Protein AF-A0A953TI48-F1 (afdb_monomer)

pLDDT: mean 81.5, std 10.45, range [52.06, 92.06]

Secondary structure (DSSP, 8-state):
--------HHHHHHHHHTT--HHHHHHHHHHHHHHT----------HHHHHHHHHHHHTTGGGPPPPPTT--HHHHTS---

Solvent-accessible surface area (backbone atoms only — not 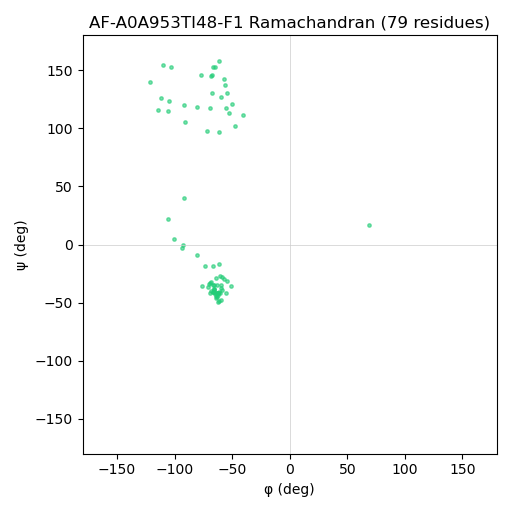comparable to full-atom values): 5270 Å² total; per-residue (Å²): 139,85,87,89,76,92,76,59,68,67,58,49,51,52,14,53,76,70,75,38,54,55,66,60,43,51,49,52,52,50,50,49,52,62,70,57,47,66,73,65,75,70,64,81,66,50,74,66,56,47,48,54,52,52,50,60,68,50,68,55,56,89,70,60,74,80,83,57,88,86,70,44,76,69,62,76,74,48,90,78,134

Foldseek 3Di:
DDDDDDDDVVLVVVCVVVVHDSVVSVVVVVVVVVVPPPPVPVPPQDPVSVVVVVVVVCVCVVVDDPDDPPDDPVVVPDDDD

Mean predicted aligned error: 15.56 Å

Radius of gyration: 26.48 Å; Cα contacts (8 Å, |Δi|>4): 12; chains: 1; bounding box: 50×27×58 Å

Nearest PDB structures (foldseek):
  6gts-assembly1_C-2  TM=4.308E-01  e=1.514E+00  Escherichia coli

Structure (mmCIF, N/CA/C/O backbone):
data_AF-A0A953TI48-F1
#
_entry.id   AF-A0A953TI48-F1
#
loop_
_atom_site.group_PDB
_atom_site.id
_atom_site.type_symbol
_atom_site.label_atom_id
_atom_site.label_alt_id
_atom_site.label_comp_id
_atom_site.label_asym_id
_atom_site.label_entity_id
_atom_site.label_seq_id
_atom_site.pdbx_PDB_ins_code
_atom_site.Cartn_x
_atom_site.Cartn_y
_atom_site.Cartn_z
_atom_site.occupancy
_atom_site.B_iso_or_equiv
_atom_site.auth_seq_id
_atom_site.auth_comp_id
_atom_site.auth_asym_id
_atom_site.auth_atom_id
_atom_site.pdbx_PDB_model_num
ATOM 1 N N . MET A 1 1 ? -19.877 -13.679 3.556 1.00 57.62 1 MET A N 1
ATOM 2 C CA . MET A 1 1 ? -19.012 -13.995 4.713 1.00 57.62 1 MET A CA 1
ATOM 3 C C . MET A 1 1 ? -19.506 -13.160 5.882 1.00 57.62 1 MET A C 1
ATOM 5 O O . MET A 1 1 ? -19.605 -11.953 5.718 1.00 57.62 1 MET A O 1
ATOM 9 N N . VAL A 1 2 ? -19.908 -13.787 6.989 1.00 68.44 2 VAL A N 1
ATOM 10 C CA . VAL A 1 2 ? -20.412 -13.102 8.194 1.00 68.44 2 VAL A CA 1
ATOM 11 C C . VAL A 1 2 ? -19.379 -13.321 9.292 1.00 68.44 2 VAL A C 1
ATOM 13 O O . VAL A 1 2 ? -18.980 -14.459 9.523 1.00 68.44 2 VAL A O 1
ATOM 16 N N . VAL A 1 3 ? -18.906 -12.241 9.911 1.00 70.00 3 VAL A N 1
ATOM 17 C CA . VAL A 1 3 ? -17.947 -12.303 11.019 1.00 70.00 3 VAL A CA 1
ATOM 18 C C . VAL A 1 3 ? -18.705 -11.997 12.302 1.00 70.00 3 VAL A C 1
ATOM 20 O O . VAL A 1 3 ? -19.213 -10.893 12.474 1.00 70.00 3 VAL A O 1
ATOM 23 N N . THR A 1 4 ? -18.798 -12.983 13.189 1.00 76.62 4 THR A N 1
ATOM 24 C CA . THR A 1 4 ? -19.445 -12.833 14.495 1.00 76.62 4 THR A CA 1
ATOM 25 C C . THR A 1 4 ? -18.390 -12.432 15.518 1.00 76.62 4 THR A C 1
ATOM 27 O O . THR A 1 4 ? -17.421 -13.159 15.727 1.00 76.62 4 THR A O 1
ATOM 30 N N . VAL A 1 5 ? -18.564 -11.276 16.151 1.00 75.00 5 VAL A N 1
ATOM 31 C CA . VAL A 1 5 ? -17.645 -10.747 17.168 1.00 75.00 5 VAL A CA 1
ATOM 32 C C . VAL A 1 5 ? -18.388 -10.536 18.476 1.00 75.00 5 VAL A C 1
ATOM 34 O O . VAL A 1 5 ? -19.529 -10.079 18.482 1.00 75.00 5 VAL A O 1
ATOM 37 N N . ASN A 1 6 ? -17.738 -10.874 19.589 1.00 83.19 6 ASN A N 1
ATOM 38 C CA . ASN A 1 6 ? -18.260 -10.562 20.911 1.00 83.19 6 ASN A CA 1
ATOM 39 C C . ASN A 1 6 ? -17.942 -9.098 21.233 1.00 83.19 6 ASN A C 1
ATOM 41 O O . ASN A 1 6 ? -16.771 -8.716 21.267 1.00 83.19 6 ASN A O 1
ATOM 45 N N . ILE A 1 7 ? -18.977 -8.284 21.431 1.00 79.88 7 ILE A N 1
ATOM 46 C CA . ILE A 1 7 ? -18.837 -6.845 21.642 1.00 79.88 7 ILE A CA 1
ATOM 47 C C . ILE A 1 7 ? -19.068 -6.524 23.124 1.00 79.88 7 ILE A C 1
ATOM 49 O O . ILE A 1 7 ? -20.134 -6.852 23.641 1.00 79.88 7 ILE A O 1
ATOM 53 N N . PRO A 1 8 ? -18.114 -5.871 23.816 1.00 85.56 8 PRO A N 1
ATOM 54 C CA . PRO A 1 8 ? -18.309 -5.456 25.202 1.00 85.56 8 PRO A CA 1
ATOM 55 C C . PRO A 1 8 ? -19.377 -4.358 25.319 1.00 85.56 8 PRO A C 1
ATOM 57 O O . PRO A 1 8 ? -19.466 -3.471 24.464 1.00 85.56 8 PRO A O 1
ATOM 60 N N . ASP A 1 9 ? -20.138 -4.369 26.417 1.00 84.50 9 ASP A N 1
ATOM 61 C CA . ASP A 1 9 ? -21.247 -3.431 26.669 1.00 84.50 9 ASP A CA 1
ATOM 62 C C . ASP A 1 9 ? -20.821 -1.957 26.632 1.00 84.50 9 ASP A C 1
ATOM 64 O O . ASP A 1 9 ? -21.584 -1.080 26.216 1.00 84.50 9 ASP A O 1
ATOM 68 N N . GLU A 1 10 ? -19.570 -1.669 26.994 1.00 84.56 10 GLU A N 1
ATOM 69 C CA . GLU A 1 10 ? -19.010 -0.322 26.898 1.00 84.56 10 GLU A CA 1
ATOM 70 C C . GLU A 1 10 ? -19.023 0.227 25.466 1.00 84.56 10 GLU A C 1
ATOM 72 O O . GLU A 1 10 ? -19.223 1.426 25.263 1.00 84.56 10 GLU A O 1
ATOM 77 N N . LEU A 1 11 ? -18.831 -0.629 24.457 1.00 85.62 11 LEU A N 1
ATOM 78 C CA . LEU A 1 11 ? -18.842 -0.208 23.057 1.00 85.62 11 LEU A CA 1
ATOM 79 C C . LEU A 1 11 ? -20.261 0.162 22.608 1.00 85.62 11 LEU A C 1
ATOM 81 O O . LEU A 1 11 ? -20.448 1.144 21.891 1.00 85.62 11 LEU A O 1
ATOM 85 N N . ALA A 1 12 ? -21.265 -0.570 23.098 1.00 84.00 12 ALA A N 1
ATOM 86 C CA . ALA A 1 12 ? -22.671 -0.251 22.881 1.00 84.00 12 ALA A CA 1
ATOM 87 C C . ALA A 1 12 ? -23.071 1.067 23.560 1.00 84.00 12 ALA A C 1
ATOM 89 O O . ALA A 1 12 ? -23.790 1.873 22.965 1.00 84.00 12 ALA A O 1
ATOM 90 N N . ALA A 1 13 ? -22.566 1.332 24.768 1.00 87.12 13 ALA A N 1
ATOM 91 C CA . ALA A 1 13 ? -22.776 2.609 25.448 1.00 87.12 13 ALA A CA 1
ATOM 92 C C . ALA A 1 13 ? -22.159 3.784 24.666 1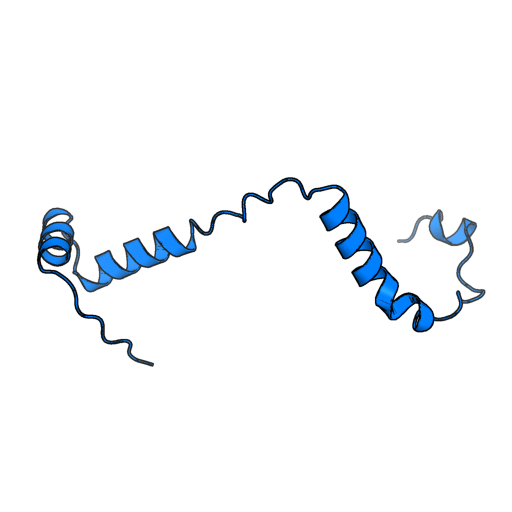.00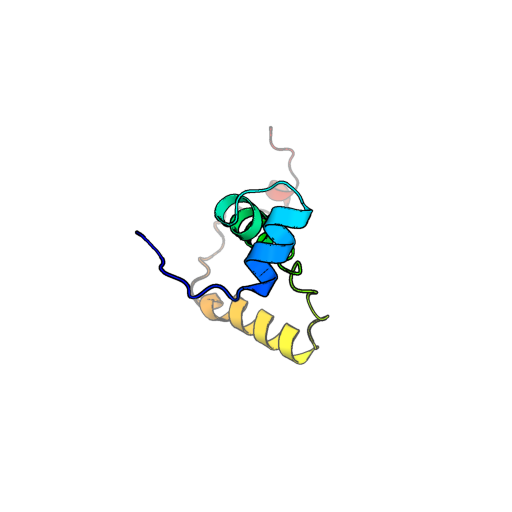 87.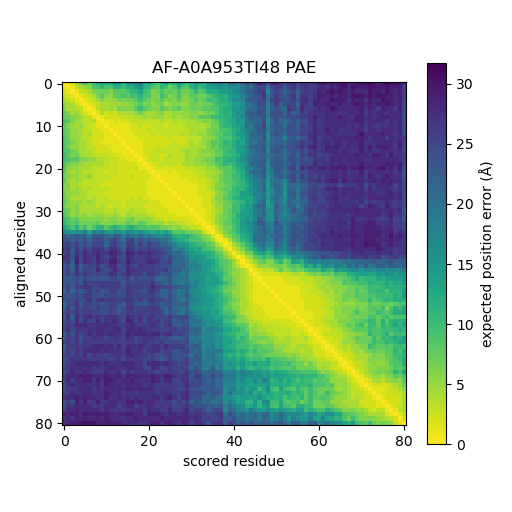12 13 ALA A C 1
ATOM 94 O O . ALA A 1 13 ? -22.801 4.823 24.503 1.00 87.12 13 ALA A O 1
ATOM 95 N N . ARG A 1 14 ? -20.950 3.603 24.116 1.00 87.69 14 ARG A N 1
ATOM 96 C CA . ARG A 1 14 ? -20.271 4.614 23.286 1.00 87.69 14 ARG A CA 1
ATOM 97 C C . ARG A 1 14 ? -20.994 4.871 21.963 1.00 87.69 14 ARG A C 1
ATOM 99 O O . ARG A 1 14 ? -21.134 6.032 21.586 1.00 87.69 14 ARG A O 1
ATOM 106 N N . ALA A 1 15 ? -21.505 3.830 21.303 1.00 89.12 15 ALA A N 1
ATOM 107 C CA . ALA A 1 15 ? -22.318 3.976 20.093 1.00 89.12 15 ALA A CA 1
ATOM 108 C C . ALA A 1 15 ? -23.582 4.810 20.369 1.00 89.12 15 ALA A C 1
ATOM 110 O O . ALA A 1 15 ? -23.845 5.795 19.677 1.00 89.12 15 ALA A O 1
ATOM 111 N N . ARG A 1 16 ? -24.302 4.491 21.457 1.00 86.44 16 ARG A N 1
ATOM 112 C CA . ARG A 1 16 ? -25.507 5.224 21.888 1.00 86.44 16 ARG A CA 1
ATOM 113 C C . ARG A 1 16 ? -25.217 6.679 22.240 1.00 86.44 16 ARG A C 1
ATOM 115 O O . ARG A 1 16 ? -25.960 7.556 21.815 1.00 86.44 16 ARG A O 1
ATOM 122 N N . ALA A 1 17 ? -24.131 6.947 22.965 1.00 89.88 17 ALA A N 1
ATOM 123 C CA . ALA A 1 17 ? -23.714 8.310 23.306 1.00 89.88 17 ALA A CA 1
ATOM 124 C C . ALA A 1 17 ? -23.418 9.165 22.061 1.00 89.88 17 ALA A C 1
ATOM 126 O O . ALA A 1 17 ? -23.560 10.384 22.093 1.00 89.88 17 ALA A O 1
ATOM 127 N N . ARG A 1 18 ? -23.029 8.517 20.958 1.00 85.31 18 ARG A N 1
ATOM 128 C CA . ARG A 1 18 ? -22.753 9.144 19.662 1.00 85.31 18 ARG A CA 1
ATOM 129 C C . ARG A 1 18 ? -23.975 9.171 18.732 1.00 85.31 18 ARG A C 1
ATOM 131 O O . ARG A 1 18 ? -23.864 9.669 17.620 1.00 85.31 18 ARG A O 1
ATOM 138 N N . GLY A 1 19 ? -25.122 8.641 19.174 1.00 90.56 19 GLY A N 1
ATOM 139 C CA . GLY A 1 19 ? -26.350 8.539 18.377 1.00 90.56 19 GLY A CA 1
ATOM 140 C C . GLY A 1 19 ? -26.269 7.539 17.219 1.00 90.56 19 GLY A C 1
ATOM 141 O O . GLY A 1 19 ? -27.085 7.602 16.304 1.00 90.56 19 GLY A O 1
ATOM 142 N N . LEU A 1 20 ? -25.288 6.634 17.236 1.00 89.62 20 LEU A N 1
ATOM 143 C CA . LEU A 1 20 ? -25.026 5.675 16.165 1.00 89.62 20 LEU A CA 1
ATOM 144 C C . LEU A 1 20 ? -25.525 4.277 16.539 1.00 89.62 20 LEU A C 1
ATOM 146 O O . LEU A 1 20 ? -25.559 3.898 17.714 1.00 89.62 20 LEU A O 1
ATOM 150 N N . SER A 1 21 ? -25.866 3.478 15.524 1.00 89.81 21 SER A N 1
ATOM 151 C CA . SER A 1 21 ? -26.031 2.039 15.721 1.00 89.81 21 SER A CA 1
ATOM 152 C C . SER A 1 21 ? -24.679 1.405 16.057 1.00 89.81 21 SER A C 1
ATOM 154 O O . SER A 1 21 ? -23.620 1.901 15.664 1.00 89.81 21 SER A O 1
ATOM 156 N N . LEU A 1 22 ? -24.704 0.291 16.793 1.00 86.06 22 LEU A N 1
ATOM 157 C CA . LEU A 1 22 ? -23.482 -0.421 17.167 1.00 86.06 22 LEU A CA 1
ATOM 158 C C . LEU A 1 22 ? -22.688 -0.863 15.933 1.00 86.06 22 LEU A C 1
ATOM 160 O O . LEU A 1 22 ? -21.468 -0.753 15.910 1.00 86.06 22 LEU A O 1
ATOM 164 N N . GLU A 1 23 ? -23.394 -1.312 14.899 1.00 86.19 23 GLU A N 1
ATOM 165 C CA . GLU A 1 23 ? -22.812 -1.740 13.629 1.00 86.19 23 GLU A CA 1
ATOM 166 C C . GLU A 1 23 ? -22.089 -0.586 12.929 1.00 86.19 23 GLU A C 1
ATOM 168 O O . GLU A 1 23 ? -20.916 -0.723 12.586 1.00 86.19 23 GLU A O 1
ATOM 173 N N . ALA A 1 24 ? -22.744 0.574 12.803 1.00 87.31 24 ALA A N 1
ATOM 174 C CA . ALA A 1 24 ? -22.148 1.760 12.194 1.00 87.31 24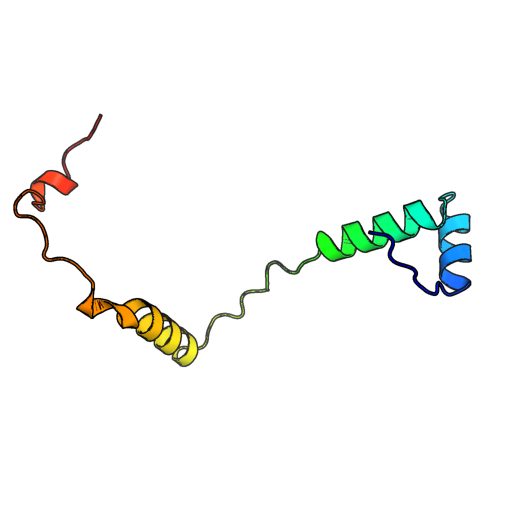 ALA A CA 1
ATOM 175 C C . ALA A 1 24 ? -20.920 2.237 12.982 1.00 87.31 24 ALA A C 1
ATOM 177 O O . ALA A 1 24 ? -19.889 2.563 12.399 1.00 87.31 24 ALA A O 1
ATOM 178 N N . TYR A 1 25 ? -20.994 2.204 14.314 1.00 89.31 25 TYR A N 1
ATOM 179 C CA . TYR A 1 25 ? -19.880 2.593 15.173 1.00 89.31 25 TYR A CA 1
ATOM 180 C C . TYR A 1 25 ? -18.682 1.636 15.056 1.00 89.31 25 TYR A C 1
ATOM 182 O O . TYR A 1 25 ? -17.535 2.077 14.978 1.00 89.31 25 TYR A O 1
ATOM 190 N N . VAL A 1 26 ? -18.925 0.323 14.982 1.00 88.00 26 VAL A N 1
ATOM 191 C CA . VAL A 1 26 ? -17.870 -0.676 14.739 1.00 88.00 26 VAL A CA 1
ATOM 192 C C . VAL A 1 26 ? -17.249 -0.482 13.355 1.00 88.00 26 VAL A C 1
ATOM 194 O O . VAL A 1 26 ? -16.026 -0.532 13.226 1.00 88.00 26 VAL A O 1
ATOM 197 N N . GLN A 1 27 ? -18.060 -0.210 12.329 1.00 87.81 27 GLN A N 1
ATOM 198 C CA . GLN A 1 27 ? -17.559 0.081 10.986 1.00 87.81 27 GLN A CA 1
ATOM 199 C C . GLN A 1 27 ? -16.688 1.339 10.957 1.00 87.81 27 GLN A C 1
ATOM 201 O O . GLN A 1 27 ? -15.631 1.315 10.332 1.00 87.81 27 GLN A O 1
ATOM 206 N N . GLU A 1 28 ? -17.068 2.405 11.664 1.00 87.81 28 GLU A N 1
ATOM 207 C CA . GLU A 1 28 ? -16.245 3.614 11.780 1.00 87.81 28 GLU A CA 1
ATOM 208 C C . GLU A 1 28 ? -14.907 3.343 12.470 1.00 87.81 28 GLU A C 1
ATOM 210 O O . GLU A 1 28 ? -13.881 3.868 12.038 1.00 87.81 28 GLU A O 1
ATOM 215 N N . ILE A 1 29 ? -14.892 2.538 13.536 1.00 87.25 29 ILE A N 1
ATOM 216 C CA . ILE A 1 29 ? -13.652 2.171 14.235 1.00 87.25 29 ILE A CA 1
ATOM 217 C C . ILE A 1 29 ? -12.740 1.372 13.303 1.00 87.25 29 ILE A C 1
ATOM 219 O O . ILE A 1 29 ? -11.549 1.666 13.207 1.00 87.25 29 ILE A O 1
ATOM 223 N N . LEU A 1 30 ? -13.293 0.391 12.588 1.00 86.38 30 LEU A N 1
ATOM 224 C CA . LEU A 1 30 ? -12.536 -0.413 11.631 1.00 86.38 30 LEU A CA 1
ATOM 225 C C . LEU A 1 30 ? -12.010 0.443 10.477 1.00 86.38 30 LEU A C 1
ATOM 227 O O . LEU A 1 30 ? -10.841 0.329 10.118 1.00 86.38 30 LEU A O 1
ATOM 231 N N . ALA A 1 31 ? -12.836 1.336 9.930 1.00 85.19 31 ALA A N 1
ATOM 232 C CA . ALA A 1 31 ? -12.425 2.262 8.883 1.00 85.19 31 ALA A CA 1
ATOM 233 C C . ALA A 1 31 ? -11.291 3.178 9.360 1.00 85.19 31 ALA A C 1
ATOM 235 O O . ALA A 1 31 ? -10.315 3.360 8.637 1.00 85.19 31 ALA A O 1
ATOM 236 N N . GLN A 1 32 ? -11.364 3.688 10.592 1.00 82.44 32 GLN A N 1
ATOM 237 C CA . GLN A 1 32 ? -10.292 4.479 11.196 1.00 82.44 32 GLN A CA 1
ATOM 238 C C . GLN A 1 32 ? -9.017 3.657 11.401 1.00 82.44 32 GLN A C 1
ATOM 240 O O . GLN A 1 32 ? -7.941 4.138 11.074 1.00 82.44 32 GLN A O 1
ATOM 245 N N . GLN A 1 33 ? -9.100 2.413 11.875 1.00 77.69 33 GLN A N 1
ATOM 246 C CA . GLN A 1 33 ? -7.913 1.563 12.040 1.00 77.69 33 GLN A CA 1
ATOM 247 C C . GLN A 1 33 ? -7.278 1.152 10.708 1.00 77.69 33 GLN A C 1
ATOM 249 O O . GLN A 1 33 ? -6.061 1.016 10.625 1.00 77.69 33 GLN A O 1
ATOM 254 N N . LEU A 1 34 ? -8.080 0.976 9.657 1.00 76.25 34 LEU A N 1
ATOM 255 C CA . LEU A 1 34 ? -7.580 0.678 8.315 1.00 76.25 34 LEU A CA 1
ATOM 256 C C . LEU A 1 34 ? -7.004 1.921 7.626 1.00 76.25 34 LEU A C 1
ATOM 258 O O . LEU A 1 34 ? -6.003 1.809 6.919 1.00 76.25 34 LEU A O 1
ATOM 262 N N . ALA A 1 35 ? -7.599 3.097 7.850 1.00 70.88 35 ALA A N 1
ATOM 263 C CA . ALA A 1 35 ? -7.082 4.381 7.375 1.00 70.88 35 ALA A CA 1
ATOM 264 C C . ALA A 1 35 ? -5.802 4.793 8.119 1.00 70.88 35 ALA A C 1
ATOM 266 O O . ALA A 1 35 ? -4.895 5.360 7.519 1.00 70.88 35 ALA A O 1
ATOM 267 N N . VAL A 1 36 ? -5.703 4.439 9.403 1.00 59.47 36 VAL A N 1
ATOM 268 C CA . VAL A 1 36 ? -4.490 4.503 10.228 1.00 59.47 36 VAL A CA 1
ATOM 269 C C . VAL A 1 36 ? -3.750 3.166 10.150 1.00 59.47 36 VAL A C 1
ATOM 271 O O . VAL A 1 36 ? -3.158 2.709 11.127 1.00 59.47 36 VAL A O 1
ATOM 274 N N . ARG A 1 37 ? -3.677 2.538 8.965 1.00 55.62 37 ARG A N 1
ATOM 275 C CA . ARG A 1 37 ? -2.420 1.846 8.682 1.00 55.62 37 ARG A CA 1
ATOM 276 C C . ARG A 1 37 ? -1.370 2.935 8.846 1.00 55.62 37 ARG A C 1
ATOM 278 O O . ARG A 1 37 ? -1.452 3.916 8.102 1.00 55.62 37 ARG A O 1
ATOM 285 N N . PRO A 1 38 ? -0.422 2.836 9.798 1.00 52.88 38 PRO A N 1
ATOM 286 C CA . PRO A 1 38 ? 0.772 3.630 9.627 1.00 52.88 38 PRO A CA 1
ATOM 287 C C . PRO A 1 38 ? 1.194 3.298 8.198 1.00 52.88 38 PRO A C 1
ATOM 289 O O . PRO A 1 38 ? 1.325 2.119 7.858 1.00 52.88 38 PRO A O 1
ATOM 292 N N . ALA A 1 39 ? 1.284 4.307 7.324 1.00 52.06 39 ALA A N 1
ATOM 293 C CA . ALA A 1 39 ? 2.248 4.220 6.245 1.00 52.06 39 ALA A CA 1
ATOM 294 C C . ALA A 1 39 ? 3.48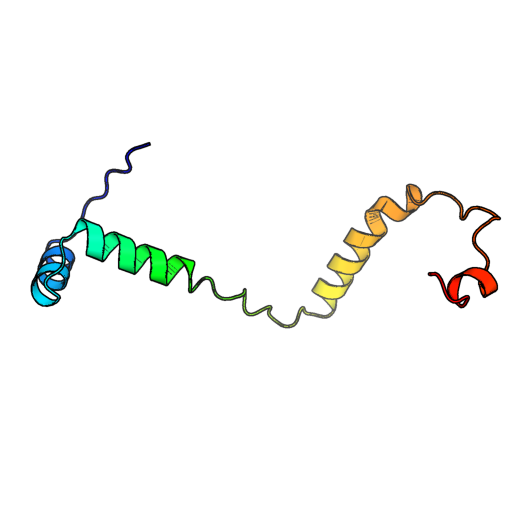2 3.785 7.001 1.00 52.06 39 ALA A C 1
ATOM 296 O O . ALA A 1 39 ? 3.920 4.587 7.829 1.00 52.06 39 ALA A O 1
ATOM 297 N N . GLU A 1 40 ? 3.811 2.482 6.919 1.00 56.19 40 GLU A N 1
ATOM 298 C CA . GLU A 1 40 ? 4.751 1.815 7.816 1.00 56.19 40 GLU A CA 1
ATOM 299 C C . GLU A 1 40 ? 5.837 2.836 7.973 1.00 56.19 40 GLU A C 1
ATOM 301 O O . GLU A 1 40 ? 6.363 3.252 6.937 1.00 56.19 40 GLU A O 1
ATOM 306 N N . THR A 1 41 ? 5.977 3.427 9.169 1.00 53.09 41 THR A N 1
ATOM 307 C CA . THR A 1 41 ? 6.912 4.531 9.352 1.00 53.09 41 THR A CA 1
ATOM 308 C C . THR A 1 41 ? 8.210 3.867 9.013 1.00 53.09 41 THR A C 1
ATOM 310 O O . THR A 1 41 ? 8.665 3.041 9.806 1.00 53.09 41 THR A O 1
ATOM 313 N N . ARG A 1 42 ? 8.636 4.039 7.758 1.00 58.72 42 ARG A N 1
ATOM 314 C CA . ARG A 1 42 ? 9.528 3.108 7.093 1.00 58.72 42 ARG A CA 1
ATOM 315 C C . ARG A 1 42 ? 10.788 3.403 7.834 1.00 58.72 42 ARG A C 1
ATOM 317 O O . ARG A 1 42 ? 11.363 4.469 7.611 1.00 58.72 42 ARG A O 1
ATOM 324 N N . GLN A 1 43 ? 11.082 2.579 8.839 1.00 64.38 43 GLN A N 1
ATOM 325 C CA . GLN A 1 43 ? 12.211 2.861 9.688 1.00 64.38 43 GLN A CA 1
ATOM 326 C C . GLN A 1 43 ? 13.368 3.004 8.712 1.00 64.38 43 GLN A C 1
ATOM 328 O O . GLN A 1 43 ? 13.429 2.223 7.748 1.00 64.38 43 GLN A O 1
ATOM 333 N N . PRO A 1 44 ? 14.163 4.081 8.828 1.00 64.25 44 PRO A N 1
ATOM 334 C CA . PRO A 1 44 ? 15.295 4.244 7.944 1.00 64.25 44 PRO A CA 1
ATOM 335 C C . PRO A 1 44 ? 16.083 2.943 8.041 1.00 64.25 44 PRO A C 1
ATOM 337 O O . PRO A 1 44 ? 16.530 2.578 9.126 1.00 64.25 44 PRO A O 1
ATOM 340 N N . ARG A 1 45 ? 16.115 2.195 6.931 1.00 76.25 45 ARG A N 1
ATOM 341 C CA . ARG A 1 45 ? 16.709 0.862 6.908 1.00 76.25 45 ARG A CA 1
ATOM 342 C C . ARG A 1 45 ? 18.142 0.984 7.395 1.00 76.25 45 ARG A C 1
ATOM 344 O O . ARG A 1 45 ? 18.843 1.914 6.978 1.00 76.25 45 ARG A O 1
ATOM 351 N N . THR A 1 46 ? 18.587 0.059 8.233 1.00 88.81 46 THR A N 1
ATOM 352 C CA . THR A 1 46 ? 20.005 0.011 8.584 1.00 88.81 46 THR A CA 1
ATOM 353 C C . THR A 1 46 ? 20.836 -0.247 7.317 1.00 88.81 46 THR A C 1
ATOM 355 O O . THR A 1 46 ? 20.317 -0.771 6.322 1.00 88.81 46 THR A O 1
ATOM 358 N N . PRO A 1 47 ? 22.130 0.107 7.302 1.00 91.00 47 PRO A N 1
ATOM 359 C CA . PRO A 1 47 ? 23.015 -0.231 6.188 1.00 91.00 47 PRO A CA 1
ATOM 360 C C . PRO A 1 47 ? 22.972 -1.721 5.808 1.00 91.00 47 PRO A C 1
ATOM 362 O O . PRO A 1 47 ? 23.011 -2.060 4.624 1.00 91.00 47 PRO A O 1
ATOM 365 N N . GLU A 1 48 ? 22.825 -2.612 6.789 1.00 91.31 48 GLU A N 1
ATOM 366 C CA . GLU A 1 48 ? 22.715 -4.060 6.595 1.00 91.31 48 GLU A CA 1
ATOM 367 C C . GLU A 1 48 ? 21.394 -4.444 5.919 1.00 91.31 48 GLU A C 1
ATOM 369 O O . GLU A 1 48 ? 21.384 -5.255 4.994 1.00 91.31 48 GLU A O 1
ATOM 374 N N . GLU A 1 49 ? 20.280 -3.825 6.315 1.00 89.06 49 GLU A N 1
ATOM 375 C CA . GLU A 1 49 ? 18.977 -4.033 5.673 1.00 89.06 49 GLU A CA 1
ATOM 376 C C . GLU A 1 49 ? 18.950 -3.491 4.239 1.00 89.06 49 GLU A C 1
ATOM 378 O O . GLU A 1 49 ? 18.323 -4.079 3.352 1.00 89.06 49 GLU A O 1
ATOM 383 N N . ILE A 1 50 ? 19.649 -2.381 3.982 1.00 89.75 50 ILE A N 1
ATOM 384 C CA . ILE A 1 50 ? 19.855 -1.866 2.625 1.00 89.75 50 ILE A CA 1
ATOM 385 C C . ILE A 1 50 ? 20.661 -2.877 1.812 1.00 89.75 50 ILE A C 1
ATOM 387 O O . ILE A 1 50 ? 20.274 -3.179 0.683 1.00 89.75 50 ILE A O 1
ATOM 391 N N . ARG A 1 51 ? 21.739 -3.433 2.376 1.00 91.44 51 ARG A N 1
ATOM 392 C CA . ARG A 1 51 ? 22.563 -4.436 1.695 1.00 91.44 51 ARG A CA 1
ATOM 393 C C . ARG A 1 51 ? 21.762 -5.691 1.362 1.00 91.44 51 ARG A C 1
ATOM 395 O O . ARG A 1 51 ? 21.763 -6.102 0.208 1.00 91.44 51 ARG A O 1
ATOM 402 N N . ALA A 1 52 ? 21.021 -6.231 2.326 1.00 92.06 52 ALA A N 1
ATOM 403 C CA . ALA A 1 52 ? 20.168 -7.398 2.121 1.00 92.06 52 ALA A CA 1
ATOM 404 C C . ALA A 1 52 ? 19.092 -7.149 1.050 1.00 92.06 52 ALA A C 1
ATOM 406 O O . ALA A 1 52 ? 18.799 -8.026 0.239 1.00 92.06 52 ALA A O 1
ATOM 407 N N . TRP A 1 53 ? 18.527 -5.939 1.006 1.00 89.69 53 TRP A N 1
ATOM 408 C CA . TRP A 1 53 ? 17.592 -5.551 -0.048 1.00 89.69 53 TRP A CA 1
ATOM 409 C C . TRP A 1 53 ? 18.259 -5.427 -1.426 1.00 89.69 53 TRP A C 1
ATOM 411 O O . TRP A 1 53 ? 17.680 -5.852 -2.420 1.00 89.69 53 TRP A O 1
ATOM 421 N N . LEU A 1 54 ? 19.472 -4.877 -1.513 1.00 90.75 54 LEU A N 1
ATOM 422 C CA . LEU A 1 54 ? 20.218 -4.820 -2.775 1.00 90.75 54 LEU A CA 1
ATOM 423 C C . LEU A 1 54 ? 20.604 -6.221 -3.266 1.00 90.75 54 LEU A C 1
ATOM 425 O O . LEU A 1 54 ? 20.472 -6.511 -4.454 1.00 90.75 54 LEU A O 1
ATOM 429 N N . ASP A 1 55 ? 21.028 -7.099 -2.358 1.00 91.94 55 ASP A N 1
ATOM 430 C CA . ASP A 1 55 ? 21.364 -8.484 -2.688 1.00 91.94 55 ASP A CA 1
ATOM 431 C C . ASP A 1 55 ? 20.116 -9.264 -3.154 1.00 91.94 55 ASP A C 1
ATOM 433 O O . ASP A 1 55 ? 20.213 -10.060 -4.089 1.00 91.94 55 ASP A O 1
ATOM 437 N N . SER A 1 56 ? 18.924 -8.989 -2.602 1.00 89.12 56 SER A N 1
ATOM 438 C CA . SER A 1 56 ? 17.677 -9.613 -3.080 1.00 89.12 56 SER A CA 1
ATOM 439 C C . SER A 1 56 ? 17.250 -9.131 -4.470 1.00 89.12 56 SER A C 1
ATOM 441 O O . SER A 1 56 ? 16.740 -9.927 -5.257 1.00 89.12 56 SER A O 1
ATOM 443 N N . LEU A 1 57 ? 17.512 -7.866 -4.824 1.00 87.62 57 LEU A N 1
ATOM 444 C CA . LEU A 1 57 ? 17.318 -7.371 -6.194 1.00 87.62 57 LEU A CA 1
ATOM 445 C C . LEU A 1 57 ? 18.280 -8.045 -7.184 1.00 87.62 57 LEU A C 1
ATOM 447 O O . LEU A 1 57 ? 17.895 -8.352 -8.312 1.00 87.62 57 LEU A O 1
ATOM 451 N N . ALA A 1 58 ? 19.522 -8.290 -6.763 1.00 88.50 58 ALA A N 1
ATOM 452 C CA . ALA A 1 58 ? 20.557 -8.908 -7.590 1.00 88.50 58 ALA A CA 1
ATOM 453 C C . ALA A 1 58 ? 20.448 -10.443 -7.686 1.00 88.50 58 ALA A C 1
ATOM 455 O O . ALA A 1 58 ? 21.148 -11.045 -8.506 1.00 88.50 58 ALA A O 1
ATOM 456 N N . GLN A 1 59 ? 19.570 -11.078 -6.898 1.00 90.12 59 GLN A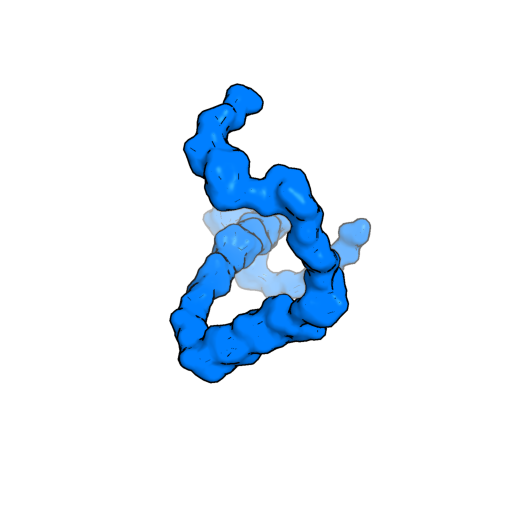 N 1
ATOM 457 C CA . GLN A 1 59 ? 19.390 -12.536 -6.859 1.00 90.12 59 GLN A CA 1
ATOM 458 C C . GLN A 1 59 ? 19.107 -13.147 -8.240 1.00 90.12 59 GLN A C 1
ATOM 460 O O . GLN A 1 59 ? 19.505 -14.278 -8.493 1.00 90.12 59 GLN A O 1
ATOM 465 N N . PHE A 1 60 ? 18.445 -12.401 -9.128 1.00 87.38 60 PHE A N 1
ATOM 466 C CA . PHE A 1 60 ? 18.107 -12.840 -10.487 1.00 87.38 60 PHE A CA 1
ATOM 467 C C . PHE A 1 60 ? 18.977 -12.180 -11.560 1.00 87.38 60 PHE A C 1
ATOM 469 O O . PHE A 1 60 ? 18.577 -12.096 -12.721 1.00 87.38 60 PHE A O 1
ATOM 476 N N . SER A 1 61 ? 20.158 -11.680 -11.193 1.00 84.44 61 SER A N 1
ATOM 477 C CA . SER A 1 61 ? 21.088 -11.062 -12.148 1.00 84.44 61 SER A CA 1
ATOM 478 C C . SER A 1 61 ? 21.501 -12.017 -13.272 1.00 84.44 61 SER A C 1
ATOM 480 O O . SER A 1 61 ? 21.716 -11.572 -14.396 1.00 84.44 61 SER A O 1
ATOM 482 N N . ASP A 1 62 ? 21.509 -13.328 -13.016 1.00 86.69 62 ASP A N 1
ATOM 483 C CA . ASP A 1 62 ? 21.734 -14.371 -14.025 1.00 86.69 62 ASP A CA 1
ATOM 484 C C . ASP A 1 62 ? 20.610 -14.470 -15.073 1.00 86.69 62 ASP A C 1
ATOM 486 O O . ASP A 1 62 ? 20.808 -15.058 -16.135 1.00 86.69 62 ASP A O 1
ATOM 490 N N . LYS A 1 63 ? 19.425 -13.918 -14.784 1.00 88.81 63 LYS A N 1
ATOM 491 C CA . LYS A 1 63 ? 18.270 -13.890 -15.694 1.00 88.81 63 LYS A CA 1
ATOM 492 C C . LYS A 1 63 ? 18.191 -12.622 -16.532 1.00 88.81 63 LYS A C 1
ATOM 494 O O . LYS A 1 63 ? 17.280 -12.515 -17.351 1.00 88.81 63 LYS A O 1
ATOM 499 N N . ILE A 1 64 ? 19.096 -11.663 -16.334 1.00 84.44 64 ILE A N 1
ATOM 500 C CA . ILE A 1 64 ? 19.096 -10.430 -17.118 1.00 84.44 64 ILE A CA 1
ATOM 501 C C . ILE A 1 64 ? 19.514 -10.785 -18.553 1.00 84.44 64 ILE A C 1
ATOM 503 O O . ILE A 1 64 ? 20.622 -11.288 -18.753 1.00 84.44 64 ILE A O 1
ATOM 507 N N . PRO A 1 65 ? 18.644 -10.566 -19.556 1.00 85.50 65 PRO A N 1
ATOM 508 C CA . PRO A 1 65 ? 18.992 -10.858 -20.937 1.00 85.50 65 PRO A CA 1
ATOM 509 C C . PRO A 1 65 ? 20.136 -9.944 -21.399 1.00 85.50 65 PRO A C 1
ATOM 511 O O . PRO A 1 65 ? 20.269 -8.822 -20.897 1.00 85.50 65 PRO A O 1
ATOM 514 N N . PRO A 1 66 ? 20.955 -10.385 -22.369 1.00 85.44 66 PRO A N 1
ATOM 515 C CA . PRO A 1 66 ? 21.956 -9.514 -22.966 1.00 85.44 66 PRO A CA 1
ATOM 516 C C . PRO A 1 66 ? 21.281 -8.269 -23.550 1.00 85.44 66 PRO A C 1
ATOM 518 O O . PRO A 1 66 ? 20.180 -8.343 -24.101 1.00 85.44 66 PRO A O 1
ATOM 521 N N . LEU A 1 67 ? 21.953 -7.125 -23.420 1.00 82.12 67 LEU A N 1
ATOM 522 C CA . LEU A 1 67 ? 21.482 -5.875 -24.005 1.00 82.12 67 LEU A CA 1
ATOM 523 C C . LEU A 1 67 ? 21.368 -6.038 -25.529 1.00 82.12 67 LEU A C 1
ATOM 525 O O . LEU A 1 67 ? 22.340 -6.457 -26.162 1.00 82.12 67 LEU A O 1
ATOM 529 N N . PRO A 1 68 ? 20.207 -5.724 -26.127 1.00 83.56 68 PRO A N 1
ATOM 530 C CA . PRO A 1 68 ? 20.058 -5.757 -27.571 1.00 83.56 68 PRO A CA 1
ATOM 531 C C . PRO A 1 68 ? 20.898 -4.648 -28.211 1.00 83.56 68 PRO A C 1
ATOM 533 O O . PRO A 1 68 ? 20.981 -3.537 -27.688 1.00 83.56 68 PRO A O 1
ATOM 536 N N . GLU A 1 69 ? 21.462 -4.927 -29.386 1.00 82.44 69 GLU A N 1
ATOM 537 C CA . GLU A 1 69 ? 22.305 -3.980 -30.138 1.00 82.44 69 GLU A CA 1
ATOM 538 C C . GLU A 1 69 ? 21.555 -2.701 -30.554 1.00 82.44 69 GLU A C 1
ATOM 540 O O . GLU A 1 69 ? 22.163 -1.684 -30.876 1.00 82.44 69 GLU A O 1
ATOM 545 N N . THR A 1 70 ? 20.221 -2.730 -30.514 1.00 81.31 70 THR A N 1
ATOM 546 C CA . THR A 1 70 ? 19.350 -1.589 -30.810 1.00 81.31 70 THR A CA 1
ATOM 547 C C . THR A 1 70 ? 19.339 -0.533 -29.706 1.00 81.31 70 THR A C 1
ATOM 549 O O . THR A 1 70 ? 18.928 0.597 -29.958 1.00 81.31 70 THR A O 1
ATOM 552 N N . ILE A 1 71 ? 19.763 -0.874 -28.484 1.00 82.25 71 ILE A N 1
ATOM 553 C CA . ILE A 1 71 ? 19.847 0.083 -27.377 1.00 82.25 71 ILE A CA 1
ATOM 554 C C . ILE A 1 71 ? 21.244 0.694 -27.380 1.00 82.25 71 ILE A C 1
ATOM 556 O O . ILE A 1 71 ? 22.224 0.085 -26.958 1.00 82.25 71 ILE A O 1
ATOM 560 N N . SER A 1 72 ? 21.319 1.940 -27.836 1.00 82.19 72 SER A N 1
ATOM 561 C CA . SER A 1 72 ? 22.525 2.764 -27.774 1.00 82.19 72 SER A CA 1
ATOM 562 C C . SER A 1 72 ? 22.357 3.895 -26.769 1.00 82.19 72 SER A C 1
ATOM 564 O O . SER A 1 72 ? 21.249 4.360 -26.516 1.00 82.19 72 SER A O 1
ATOM 566 N N . ARG A 1 73 ? 23.471 4.393 -26.221 1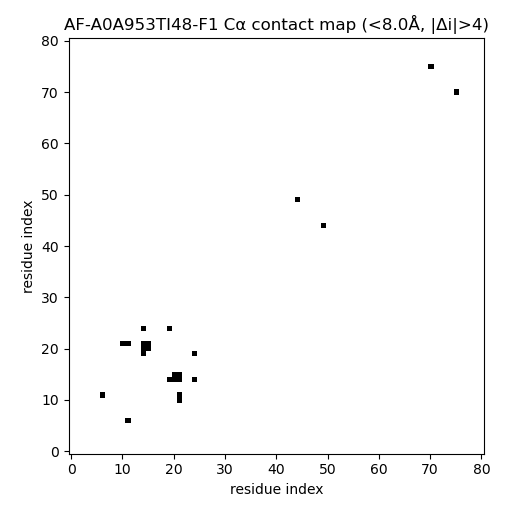.00 84.12 73 ARG A N 1
ATOM 567 C CA . ARG A 1 73 ? 23.446 5.568 -25.333 1.00 84.12 73 ARG A CA 1
ATOM 568 C C . ARG A 1 73 ? 22.767 6.757 -26.009 1.00 84.12 73 ARG A C 1
ATOM 570 O O . ARG A 1 73 ? 21.970 7.426 -25.374 1.00 84.12 73 ARG A O 1
ATOM 577 N N . GLU A 1 74 ? 23.054 6.980 -27.289 1.00 86.06 74 GLU A N 1
ATOM 578 C CA . GLU A 1 74 ? 22.469 8.069 -28.077 1.00 86.06 74 GLU A CA 1
ATOM 579 C C . GLU A 1 74 ? 20.950 7.937 -28.227 1.00 86.06 74 GLU A C 1
ATOM 581 O O . GLU A 1 74 ? 20.259 8.944 -28.182 1.00 86.06 74 GLU A O 1
ATOM 586 N N . TRP A 1 75 ? 20.423 6.712 -28.322 1.00 84.75 75 TRP A N 1
ATOM 587 C CA . TRP A 1 75 ? 18.983 6.450 -28.398 1.00 84.75 75 TRP A CA 1
ATOM 588 C C . TRP A 1 75 ? 18.250 6.844 -27.106 1.00 84.75 75 TRP A C 1
ATOM 590 O O . TRP A 1 75 ? 17.181 7.427 -27.183 1.00 84.75 75 TRP A O 1
ATOM 600 N N . ILE A 1 76 ? 18.849 6.609 -25.929 1.00 84.50 76 ILE A N 1
ATOM 601 C CA . ILE A 1 76 ? 18.247 6.934 -24.616 1.00 84.50 76 ILE A CA 1
ATOM 602 C C . ILE A 1 76 ? 18.044 8.448 -24.425 1.00 84.50 76 ILE A C 1
ATOM 604 O O . ILE A 1 76 ? 17.168 8.863 -23.672 1.00 84.50 76 ILE A O 1
ATOM 608 N N . TYR A 1 77 ? 18.881 9.270 -25.062 1.00 87.38 77 TYR A N 1
ATOM 609 C CA . TYR A 1 77 ? 18.838 10.732 -24.943 1.00 87.38 77 TYR A CA 1
ATOM 610 C C . TYR A 1 77 ? 18.154 11.418 -26.130 1.00 87.38 77 TYR A C 1
ATOM 612 O O . TYR A 1 77 ? 18.165 12.647 -26.202 1.00 87.38 77 TYR A O 1
ATOM 620 N N . GLN A 1 78 ? 17.599 10.652 -27.071 1.00 83.81 78 GLN A N 1
ATOM 621 C CA . GLN A 1 78 ? 16.758 11.212 -28.121 1.00 83.81 78 GLN A CA 1
ATOM 622 C C . GLN A 1 78 ? 15.373 11.528 -27.558 1.00 83.81 78 GLN A C 1
ATOM 624 O O . GLN A 1 78 ? 14.869 10.836 -26.677 1.00 8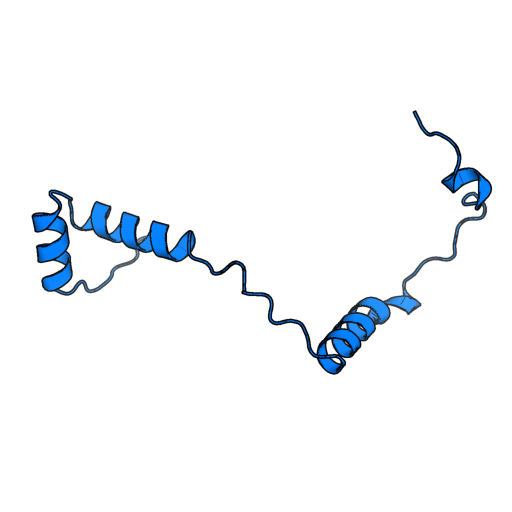3.81 78 GLN A O 1
ATOM 629 N N . ASP A 1 79 ? 14.775 12.600 -28.067 1.00 81.19 79 ASP A N 1
ATOM 630 C CA . ASP A 1 79 ? 13.393 12.941 -27.757 1.00 81.19 79 ASP A CA 1
ATOM 631 C C . ASP A 1 79 ? 12.481 11.875 -28.384 1.00 81.19 79 ASP A C 1
ATOM 633 O O . ASP A 1 79 ? 12.657 11.499 -29.549 1.00 81.19 79 ASP A O 1
ATOM 637 N N . HIS A 1 80 ? 11.564 11.332 -27.589 1.00 80.69 80 HIS A N 1
ATOM 638 C CA . HIS A 1 80 ? 10.588 10.345 -28.034 1.00 80.69 80 HIS A CA 1
ATOM 639 C C . HIS A 1 80 ? 9.198 10.990 -27.937 1.00 80.69 80 HIS A C 1
ATOM 641 O O . HIS A 1 80 ? 8.780 11.330 -26.831 1.00 80.69 80 HIS A O 1
ATOM 647 N N . ASP A 1 81 ? 8.524 11.164 -29.081 1.00 68.88 81 ASP A N 1
ATOM 648 C CA . ASP A 1 81 ? 7.108 11.572 -29.173 1.00 68.88 81 ASP A CA 1
ATOM 649 C C . ASP A 1 81 ? 6.149 10.517 -28.582 1.00 68.88 81 ASP A C 1
ATOM 651 O O . ASP A 1 81 ? 6.398 9.298 -28.770 1.00 68.88 81 ASP A O 1
#

Sequence (81 aa):
MVVTVNIPDELAARARARGLSLEAYVQEILAQQLAVRPAETRQPRTPEEIRAWLDSLAQFSDKIPPLPETISREWIYQDHD